Protein AF-A0A060BZW6-F1 (afdb_monomer_lite)

Sequence (102 aa):
MQVPVHEVEVVAPNFKRRLSGVTSTIVQLIPLQRARGLGIATMGPGLPRRPAAYWLGRAAFVWRAAKRRFRIWHARRNIEMLAGIFMRDVLRMKLRLVFTSA

Radius of gyration: 12.55 Å; chains: 1; bounding box: 28×30×29 Å

Structure (mmCIF, N/CA/C/O backbone):
data_AF-A0A060BZW6-F1
#
_entry.id   AF-A0A060BZW6-F1
#
loop_
_atom_site.group_PDB
_atom_site.id
_atom_site.type_symbol
_atom_site.label_atom_id
_atom_site.label_alt_id
_atom_site.label_comp_id
_atom_site.label_asym_id
_atom_site.label_entity_id
_atom_site.label_seq_id
_atom_site.pdbx_PDB_ins_code
_atom_site.Cartn_x
_atom_site.Cartn_y
_atom_site.Cartn_z
_atom_site.occupancy
_atom_site.B_iso_or_equiv
_atom_site.auth_seq_id
_atom_site.auth_comp_id
_atom_site.auth_asym_id
_atom_site.auth_atom_id
_atom_site.pdbx_PDB_model_num
ATOM 1 N N . MET A 1 1 ? 12.813 7.706 9.346 1.00 45.16 1 MET A N 1
ATOM 2 C CA . MET A 1 1 ? 11.905 7.412 10.471 1.00 45.16 1 MET A CA 1
ATOM 3 C C . MET A 1 1 ? 11.057 6.178 10.157 1.00 45.16 1 MET A C 1
ATOM 5 O O . MET A 1 1 ? 10.459 6.137 9.088 1.00 45.16 1 MET A O 1
ATOM 9 N N . GLN A 1 2 ? 11.092 5.127 10.986 1.00 55.69 2 GLN A N 1
ATOM 10 C CA . GLN A 1 2 ? 10.199 3.968 10.817 1.00 55.69 2 GLN A CA 1
ATOM 11 C C . GLN A 1 2 ? 8.803 4.379 11.296 1.00 55.69 2 GLN A C 1
ATOM 13 O O . GLN A 1 2 ? 8.688 4.865 12.414 1.00 55.69 2 GLN A O 1
ATOM 18 N N . VAL A 1 3 ? 7.777 4.229 10.453 1.00 61.59 3 VAL A N 1
ATOM 19 C CA . VAL A 1 3 ? 6.391 4.507 10.857 1.00 61.59 3 VAL A CA 1
ATOM 20 C C . VAL A 1 3 ? 5.933 3.352 11.756 1.00 61.59 3 VAL A C 1
ATOM 22 O O . VAL A 1 3 ? 6.112 2.189 11.370 1.00 61.59 3 VAL A O 1
ATOM 25 N N . PRO A 1 4 ? 5.388 3.618 12.954 1.00 67.88 4 PRO A N 1
ATOM 26 C CA . PRO A 1 4 ? 4.758 2.593 13.765 1.00 67.88 4 PRO A CA 1
ATOM 27 C C . PRO A 1 4 ? 3.665 1.904 12.956 1.00 67.88 4 PRO A C 1
ATOM 29 O O . PRO A 1 4 ? 2.882 2.541 12.259 1.00 67.88 4 PRO A O 1
ATOM 32 N N . VAL A 1 5 ? 3.586 0.581 13.052 1.00 66.44 5 VAL A N 1
ATOM 33 C CA . VAL A 1 5 ? 2.663 -0.208 12.228 1.00 66.44 5 VAL A CA 1
ATOM 34 C C . VAL A 1 5 ? 1.207 0.272 12.344 1.00 66.44 5 VAL A C 1
ATOM 36 O O . VAL A 1 5 ? 0.487 0.283 11.346 1.00 66.44 5 VAL A O 1
ATOM 39 N N . HIS A 1 6 ? 0.801 0.729 13.530 1.00 68.75 6 HIS A N 1
ATOM 40 C CA . HIS A 1 6 ? -0.546 1.225 13.808 1.00 68.75 6 HIS A CA 1
ATOM 41 C C . HIS A 1 6 ? -0.890 2.564 13.135 1.00 68.75 6 HIS A C 1
ATOM 43 O O . HIS A 1 6 ? -2.070 2.842 12.920 1.00 68.75 6 HIS A O 1
ATOM 49 N N . GLU A 1 7 ? 0.115 3.356 12.757 1.00 74.88 7 GLU A N 1
ATOM 50 C CA . GLU A 1 7 ? -0.043 4.638 12.052 1.00 74.88 7 GLU A CA 1
ATOM 51 C C . GLU A 1 7 ? -0.062 4.477 10.530 1.00 74.88 7 GLU A C 1
ATOM 53 O O . GLU A 1 7 ? -0.340 5.425 9.802 1.00 74.88 7 GLU A O 1
ATOM 58 N N . VAL A 1 8 ? 0.228 3.277 10.024 1.00 77.56 8 VAL A N 1
ATOM 59 C CA . VAL A 1 8 ? 0.209 3.023 8.585 1.00 77.56 8 VAL A CA 1
ATOM 60 C C . VAL A 1 8 ? -1.238 2.959 8.094 1.00 77.56 8 VAL A C 1
ATOM 62 O O . VAL A 1 8 ? -1.949 1.991 8.359 1.00 77.56 8 VAL A O 1
ATOM 65 N N . GLU A 1 9 ? -1.643 3.948 7.310 1.00 81.38 9 GLU A N 1
ATOM 66 C CA . GLU A 1 9 ? -2.948 4.022 6.652 1.00 81.38 9 GLU A CA 1
ATOM 67 C C . GLU A 1 9 ? -2.898 3.512 5.210 1.00 81.38 9 GLU A C 1
ATOM 69 O O . GLU A 1 9 ? -3.816 2.822 4.759 1.00 81.38 9 GLU A O 1
ATOM 74 N N . VAL A 1 10 ? -1.812 3.822 4.496 1.00 84.00 10 VAL A N 1
ATOM 75 C CA . VAL A 1 10 ? -1.641 3.512 3.072 1.00 84.00 10 VAL A CA 1
ATOM 76 C C . VAL A 1 10 ? -0.491 2.533 2.894 1.00 84.00 10 VAL A C 1
ATOM 78 O O . VAL A 1 10 ? 0.593 2.722 3.440 1.00 84.00 10 VAL A O 1
ATOM 81 N N . VAL A 1 11 ? -0.706 1.488 2.103 1.00 84.06 11 VAL A N 1
ATOM 82 C CA . VAL A 1 11 ? 0.321 0.526 1.711 1.00 84.06 11 VAL A CA 1
ATOM 83 C C . VAL A 1 11 ? 0.544 0.637 0.208 1.00 84.06 11 VAL A C 1
ATOM 85 O O . VAL A 1 11 ? -0.366 0.393 -0.582 1.00 84.06 11 VAL A O 1
ATOM 88 N N . ALA A 1 12 ? 1.765 1.005 -0.170 1.00 84.69 12 ALA A N 1
ATOM 89 C CA . ALA A 1 12 ? 2.245 1.073 -1.542 1.00 84.69 12 ALA A CA 1
ATOM 90 C C . ALA A 1 12 ? 3.116 -0.163 -1.843 1.00 84.69 12 ALA A C 1
ATOM 92 O O . ALA A 1 12 ? 4.305 -0.186 -1.494 1.00 84.69 12 ALA A O 1
ATOM 93 N N . PRO A 1 13 ? 2.547 -1.226 -2.434 1.00 83.12 13 PRO A N 1
ATOM 94 C CA . PRO A 1 13 ? 3.325 -2.367 -2.887 1.00 83.12 13 PRO A CA 1
ATOM 95 C C . PRO A 1 13 ? 4.254 -1.999 -4.054 1.00 83.12 13 PRO A C 1
ATOM 97 O O . PRO A 1 13 ? 3.920 -1.189 -4.911 1.00 83.12 13 PRO A O 1
ATOM 100 N N . ASN A 1 14 ? 5.423 -2.630 -4.091 1.00 79.75 14 ASN A N 1
ATOM 101 C CA . ASN A 1 14 ? 6.326 -2.676 -5.234 1.00 79.75 14 ASN A CA 1
ATOM 102 C C . ASN A 1 14 ? 6.937 -4.075 -5.308 1.00 79.75 14 ASN A C 1
ATOM 104 O O . ASN A 1 14 ? 7.897 -4.383 -4.602 1.00 79.75 14 ASN A O 1
ATOM 108 N N . PHE A 1 15 ? 6.397 -4.928 -6.175 1.00 75.19 15 PHE A N 1
ATOM 109 C CA . PHE A 1 15 ? 6.884 -6.306 -6.309 1.00 75.19 15 PHE A CA 1
ATOM 110 C C . PHE A 1 15 ? 8.018 -6.473 -7.333 1.00 75.19 15 PHE A C 1
ATOM 112 O O . PHE A 1 15 ? 8.626 -7.543 -7.399 1.00 75.19 15 PHE A O 1
ATOM 119 N N . LYS A 1 16 ? 8.371 -5.434 -8.112 1.00 70.38 16 LYS A N 1
ATOM 120 C CA . LYS A 1 16 ? 9.523 -5.516 -9.033 1.00 70.38 16 LYS A CA 1
ATOM 121 C C . LYS A 1 16 ? 10.836 -5.405 -8.274 1.00 70.38 16 LYS A C 1
ATOM 123 O O . LYS A 1 16 ? 11.072 -4.429 -7.574 1.00 70.38 16 LYS A O 1
ATOM 128 N N . ARG A 1 17 ? 11.744 -6.337 -8.567 1.00 60.50 17 ARG A N 1
ATOM 129 C CA . ARG A 1 17 ? 13.155 -6.270 -8.160 1.00 60.50 17 ARG A CA 1
ATOM 130 C C . ARG A 1 17 ? 13.986 -5.292 -8.995 1.00 60.50 17 ARG A C 1
ATOM 132 O O . ARG A 1 17 ? 14.920 -4.699 -8.474 1.00 60.50 17 ARG A O 1
ATOM 139 N N . ARG A 1 18 ? 13.667 -5.141 -10.286 1.00 65.25 18 ARG A N 1
ATOM 140 C CA . ARG A 1 18 ? 14.373 -4.217 -11.187 1.00 65.25 18 ARG A CA 1
ATOM 141 C C . ARG A 1 18 ? 13.825 -2.803 -11.030 1.00 65.25 18 ARG A C 1
ATOM 143 O O . ARG A 1 18 ? 12.605 -2.622 -11.038 1.00 65.25 18 ARG A O 1
ATOM 150 N N . LEU A 1 19 ? 14.724 -1.823 -10.953 1.00 62.34 19 LEU A N 1
ATOM 151 C CA . LEU A 1 19 ? 14.369 -0.409 -11.010 1.00 62.34 19 LEU A CA 1
ATOM 152 C C . LEU A 1 19 ? 13.585 -0.137 -12.301 1.00 62.34 19 LEU A C 1
ATOM 154 O O . LEU A 1 19 ? 13.912 -0.624 -13.380 1.00 62.34 19 LEU A O 1
ATOM 158 N N . SER A 1 20 ? 12.486 0.583 -12.157 1.00 71.06 20 SER A N 1
ATOM 159 C CA . SER A 1 20 ? 11.604 1.011 -13.241 1.00 71.06 20 SER A CA 1
ATOM 160 C C . SER A 1 20 ? 11.058 2.387 -12.880 1.00 71.06 20 SER A C 1
ATOM 162 O O . SER A 1 20 ? 11.147 2.760 -11.709 1.00 71.06 20 SER A O 1
ATOM 164 N N . GLY A 1 21 ? 10.456 3.110 -13.830 1.00 72.25 21 GLY A N 1
ATOM 165 C CA . GLY A 1 21 ? 9.857 4.426 -13.556 1.00 72.25 21 GLY A CA 1
ATOM 166 C C . GLY A 1 21 ? 8.969 4.419 -12.304 1.00 72.25 21 GLY A C 1
ATOM 167 O O . GLY A 1 21 ? 9.174 5.216 -11.398 1.00 72.25 21 GLY A O 1
ATOM 168 N N . VAL A 1 22 ? 8.106 3.404 -12.165 1.00 71.06 22 VAL A N 1
ATOM 169 C CA . VAL A 1 22 ? 7.243 3.201 -10.982 1.00 71.06 22 VAL A CA 1
ATOM 170 C C . VAL A 1 22 ? 8.040 3.028 -9.681 1.00 71.06 22 VAL A C 1
ATOM 172 O O . VAL A 1 22 ? 7.685 3.603 -8.656 1.00 71.06 22 VAL A O 1
ATOM 175 N N . THR A 1 23 ? 9.128 2.256 -9.702 1.00 70.81 23 THR A N 1
ATOM 176 C CA . THR A 1 23 ? 9.983 2.053 -8.520 1.00 70.81 23 THR A CA 1
ATOM 177 C C . THR A 1 23 ? 10.712 3.342 -8.140 1.00 70.81 23 THR A C 1
ATOM 179 O O . THR A 1 23 ? 10.797 3.654 -6.956 1.00 70.81 23 THR A O 1
ATOM 182 N N . SER A 1 24 ? 11.178 4.116 -9.126 1.00 72.38 24 SER A N 1
ATOM 183 C CA . SER A 1 24 ? 11.829 5.414 -8.903 1.00 72.38 24 SER A CA 1
ATOM 184 C C . SER A 1 24 ? 10.880 6.403 -8.221 1.00 72.38 24 SER A C 1
ATOM 186 O O . SER A 1 24 ? 11.224 6.997 -7.202 1.00 72.38 24 SER A O 1
ATOM 188 N N . THR A 1 25 ? 9.633 6.481 -8.698 1.00 78.12 25 THR A N 1
ATOM 189 C CA . THR A 1 25 ? 8.586 7.311 -8.090 1.00 78.12 25 THR A CA 1
ATOM 190 C C . THR A 1 25 ? 8.309 6.917 -6.641 1.00 78.12 25 THR A C 1
ATOM 192 O O . THR A 1 25 ? 8.221 7.779 -5.774 1.00 78.12 25 THR A O 1
ATOM 195 N N . ILE A 1 26 ? 8.202 5.619 -6.348 1.00 77.75 26 ILE A N 1
ATOM 196 C CA . ILE A 1 26 ? 7.976 5.120 -4.984 1.00 77.75 26 ILE A CA 1
ATOM 197 C C . ILE A 1 26 ? 9.157 5.486 -4.073 1.00 77.75 26 ILE A C 1
ATOM 199 O O . ILE A 1 26 ? 8.943 5.957 -2.959 1.00 77.75 26 ILE A O 1
ATOM 203 N N . VAL A 1 27 ? 10.395 5.318 -4.544 1.00 75.19 27 VAL A N 1
ATOM 204 C CA . VAL A 1 27 ? 11.607 5.632 -3.770 1.00 75.19 27 VAL A CA 1
ATOM 205 C C . VAL A 1 27 ? 11.731 7.129 -3.477 1.00 75.19 27 VAL A C 1
ATOM 207 O O . VAL A 1 27 ? 12.114 7.491 -2.367 1.00 75.19 27 VAL A O 1
ATOM 210 N N . GLN A 1 28 ? 11.384 7.992 -4.432 1.00 77.06 28 GLN A N 1
ATOM 211 C CA . GLN A 1 28 ? 11.527 9.445 -4.295 1.00 77.06 28 GLN A CA 1
ATOM 212 C C . GLN A 1 28 ? 10.337 10.102 -3.579 1.00 77.06 28 GLN A C 1
ATOM 214 O O . GLN A 1 28 ? 10.528 10.952 -2.712 1.00 77.06 28 GLN A O 1
ATOM 219 N N . LEU A 1 29 ? 9.098 9.707 -3.900 1.00 81.00 29 LEU A N 1
ATOM 220 C CA . LEU A 1 29 ? 7.903 10.388 -3.393 1.00 81.00 29 LEU A CA 1
ATOM 221 C C . LEU A 1 29 ? 7.474 9.928 -2.005 1.00 81.00 29 LEU A C 1
ATOM 223 O O . LEU A 1 29 ? 6.882 10.712 -1.270 1.00 81.00 29 LEU A O 1
ATOM 227 N N . ILE A 1 30 ? 7.724 8.679 -1.621 1.00 81.31 30 ILE A N 1
ATOM 228 C CA . ILE A 1 30 ? 7.243 8.183 -0.326 1.00 81.31 30 ILE A CA 1
ATOM 229 C C . ILE A 1 30 ? 7.925 8.864 0.862 1.00 81.31 30 ILE A C 1
ATOM 231 O O . ILE A 1 30 ? 7.214 9.216 1.804 1.00 81.31 30 ILE A O 1
ATOM 235 N N . PRO A 1 31 ? 9.246 9.121 0.851 1.00 78.19 31 PRO A N 1
ATOM 236 C CA . PRO A 1 31 ? 9.873 9.951 1.875 1.00 78.19 31 PRO A CA 1
ATOM 237 C C . PRO A 1 31 ? 9.235 11.343 1.979 1.00 78.19 31 PRO A C 1
ATOM 239 O O . PRO A 1 31 ? 8.974 11.802 3.088 1.00 78.19 31 PRO A O 1
ATOM 242 N N . LEU A 1 32 ? 8.910 11.972 0.844 1.00 82.25 32 LEU A N 1
ATOM 243 C CA . LEU A 1 32 ? 8.260 13.287 0.801 1.00 82.25 32 LEU A CA 1
ATOM 244 C C . LEU A 1 32 ? 6.827 13.251 1.348 1.00 82.25 32 LEU A C 1
ATOM 246 O O . LEU A 1 32 ? 6.447 14.101 2.147 1.00 82.25 32 LEU A O 1
ATOM 250 N N . GLN A 1 33 ? 6.034 12.248 0.968 1.00 82.38 33 GLN A N 1
ATOM 251 C CA . GLN A 1 33 ? 4.675 12.059 1.486 1.00 82.38 33 GLN A CA 1
ATOM 252 C C . GLN A 1 33 ? 4.689 11.823 2.999 1.00 82.38 33 GLN A C 1
ATOM 254 O O . GLN A 1 33 ? 3.879 12.395 3.725 1.00 82.38 33 GLN A O 1
ATOM 259 N N . ARG A 1 34 ? 5.659 11.047 3.492 1.00 77.50 34 ARG A N 1
ATOM 260 C CA . ARG A 1 34 ? 5.857 10.838 4.931 1.00 77.50 34 ARG A CA 1
ATOM 261 C C . ARG A 1 34 ? 6.264 12.103 5.664 1.00 77.50 34 ARG A C 1
ATOM 263 O O . ARG A 1 34 ? 5.744 12.350 6.742 1.00 77.50 34 ARG A O 1
ATOM 270 N N . ALA A 1 35 ? 7.162 12.904 5.091 1.00 81.06 35 ALA A N 1
ATOM 271 C CA . ALA A 1 35 ? 7.541 14.192 5.668 1.00 81.06 35 ALA A CA 1
ATOM 272 C C . ALA A 1 35 ? 6.336 15.145 5.785 1.00 81.06 35 ALA A C 1
ATOM 274 O O . ALA A 1 35 ? 6.293 15.970 6.688 1.00 81.06 35 ALA A O 1
ATOM 275 N N . ARG A 1 36 ? 5.324 14.980 4.923 1.00 84.00 36 ARG A N 1
ATOM 276 C CA . ARG A 1 36 ? 4.031 15.682 4.993 1.00 84.00 36 ARG A CA 1
ATOM 277 C C . ARG A 1 36 ? 3.012 15.044 5.951 1.00 84.00 36 ARG A C 1
ATOM 279 O O . ARG A 1 36 ? 1.865 15.472 5.978 1.00 84.00 36 ARG A O 1
ATOM 286 N N . GLY A 1 37 ? 3.400 14.020 6.711 1.00 80.56 37 GLY A N 1
ATOM 287 C CA . GLY A 1 37 ? 2.545 13.370 7.707 1.00 80.56 37 GLY A CA 1
ATOM 288 C C . GLY A 1 37 ? 1.679 12.221 7.182 1.00 80.56 37 GLY A C 1
ATOM 289 O O . GLY A 1 37 ? 0.868 11.693 7.940 1.00 80.56 37 GLY A O 1
ATOM 290 N N . LEU A 1 38 ? 1.835 11.778 5.925 1.00 80.62 38 LEU A N 1
ATOM 291 C CA . LEU A 1 38 ? 1.139 10.570 5.466 1.00 80.62 38 LEU A CA 1
ATOM 292 C C . LEU A 1 38 ? 1.744 9.315 6.105 1.00 80.62 38 LEU A C 1
ATOM 294 O O . LEU A 1 38 ? 2.917 8.989 5.892 1.00 80.62 38 LEU A O 1
ATOM 298 N N . GLY A 1 39 ? 0.899 8.543 6.790 1.00 80.62 39 GLY A N 1
ATOM 299 C CA . GLY A 1 39 ? 1.191 7.195 7.281 1.00 80.62 39 GLY A CA 1
ATOM 300 C C . GLY A 1 39 ? 1.282 6.165 6.151 1.00 80.62 39 GLY A C 1
ATOM 301 O O . GLY A 1 39 ? 0.496 5.223 6.092 1.00 80.62 39 GLY A O 1
ATOM 302 N N . ILE A 1 40 ? 2.207 6.351 5.208 1.00 79.31 40 ILE A N 1
ATOM 303 C CA . ILE A 1 40 ? 2.382 5.468 4.051 1.00 79.31 40 ILE A CA 1
ATOM 304 C C . ILE A 1 40 ? 3.529 4.476 4.273 1.00 79.31 40 ILE A C 1
ATOM 306 O O . ILE A 1 40 ? 4.643 4.838 4.652 1.00 79.31 40 ILE A O 1
ATOM 310 N N . ALA A 1 41 ? 3.287 3.199 4.009 1.00 78.56 41 ALA A N 1
ATOM 311 C CA . ALA A 1 41 ? 4.268 2.124 4.074 1.00 78.56 41 ALA A CA 1
ATOM 312 C C . ALA A 1 41 ? 4.551 1.557 2.689 1.00 78.56 41 ALA A C 1
ATOM 314 O O . ALA A 1 41 ? 3.644 1.452 1.867 1.00 78.56 41 ALA A O 1
ATOM 315 N N . THR A 1 42 ? 5.791 1.134 2.446 1.00 77.75 42 THR A N 1
ATOM 316 C CA . THR A 1 42 ? 6.121 0.377 1.240 1.00 77.75 42 THR A CA 1
ATOM 317 C C . THR A 1 42 ? 6.216 -1.105 1.532 1.00 77.75 42 THR A C 1
ATOM 319 O O . THR A 1 42 ? 6.608 -1.517 2.627 1.00 77.75 42 THR A O 1
ATOM 322 N N . MET A 1 43 ? 5.869 -1.917 0.538 1.00 76.44 43 MET A N 1
ATOM 323 C CA . MET A 1 43 ? 5.918 -3.369 0.651 1.00 76.44 43 MET A CA 1
ATOM 324 C C . MET A 1 43 ? 6.544 -3.995 -0.592 1.00 76.44 43 MET A C 1
ATOM 326 O O . MET A 1 43 ? 6.021 -3.839 -1.688 1.00 76.44 43 MET A O 1
ATOM 330 N N . GLY A 1 44 ? 7.624 -4.755 -0.422 1.00 70.88 44 GLY A N 1
ATOM 331 C CA . GLY A 1 44 ? 8.227 -5.543 -1.500 1.00 70.88 44 GLY A CA 1
ATOM 332 C C . GLY A 1 44 ? 9.736 -5.337 -1.690 1.00 70.88 44 GLY A C 1
ATOM 333 O O . GLY A 1 44 ? 10.369 -4.595 -0.935 1.00 70.88 44 GLY A O 1
ATOM 334 N N . PRO A 1 45 ? 10.349 -6.071 -2.634 1.00 60.16 45 PRO A N 1
ATOM 335 C CA . PRO A 1 45 ? 11.793 -6.073 -2.852 1.00 60.16 45 PRO A CA 1
ATOM 336 C C . PRO A 1 45 ? 12.279 -4.844 -3.646 1.00 60.16 45 PRO A C 1
ATOM 338 O O . PRO A 1 45 ? 11.536 -4.267 -4.432 1.00 60.16 45 PRO A O 1
ATOM 341 N N . GLY A 1 46 ? 13.553 -4.467 -3.481 1.00 55.88 46 GLY A N 1
ATOM 342 C CA . GLY A 1 46 ? 14.187 -3.400 -4.279 1.00 55.88 46 GLY A CA 1
ATOM 343 C C . GLY A 1 46 ? 14.011 -1.975 -3.740 1.00 55.88 46 GLY A C 1
ATOM 344 O O . GLY A 1 46 ? 14.315 -1.015 -4.440 1.00 55.88 46 GLY A O 1
ATOM 345 N N . LEU A 1 47 ? 13.536 -1.827 -2.503 1.00 60.16 47 LEU A N 1
ATOM 346 C CA . LEU A 1 47 ? 13.469 -0.541 -1.809 1.00 60.16 47 LEU A CA 1
ATOM 347 C C . LEU A 1 47 ? 14.734 -0.330 -0.961 1.00 60.16 47 LEU A C 1
ATOM 349 O O . LEU A 1 47 ? 15.217 -1.296 -0.358 1.00 60.16 47 LEU A O 1
ATOM 353 N N . PRO A 1 48 ? 15.277 0.902 -0.885 1.00 53.72 48 PRO A N 1
ATOM 354 C CA . PRO A 1 48 ? 16.429 1.196 -0.045 1.00 53.72 48 PRO A CA 1
ATOM 355 C C . PRO A 1 48 ? 16.126 0.806 1.404 1.00 53.72 48 PRO A C 1
ATOM 357 O O . PRO A 1 48 ? 15.033 1.025 1.927 1.00 53.72 48 PRO A O 1
ATOM 360 N N . ARG A 1 49 ? 17.112 0.163 2.035 1.00 53.78 49 ARG A N 1
ATOM 361 C CA . ARG A 1 49 ? 16.986 -0.679 3.236 1.00 53.78 49 ARG A CA 1
ATOM 362 C C . ARG A 1 49 ? 16.488 0.051 4.493 1.00 53.78 49 ARG A C 1
ATOM 364 O O . ARG A 1 49 ? 16.339 -0.592 5.529 1.00 53.78 49 ARG A O 1
ATOM 371 N N . ARG A 1 50 ? 16.222 1.363 4.442 1.00 51.22 50 ARG A N 1
ATOM 372 C CA . ARG A 1 50 ? 15.616 2.137 5.533 1.00 51.22 50 ARG A CA 1
ATOM 373 C C . ARG A 1 50 ? 14.811 3.338 5.009 1.00 51.22 50 ARG A C 1
ATOM 375 O O . ARG A 1 50 ? 15.270 3.980 4.071 1.00 51.22 50 ARG A O 1
ATOM 382 N N . PRO A 1 51 ? 13.706 3.730 5.676 1.00 49.75 51 PRO A N 1
ATOM 383 C CA . PRO A 1 51 ? 12.943 3.020 6.709 1.00 49.75 51 PRO A CA 1
ATOM 384 C C . PRO A 1 51 ? 11.571 2.558 6.174 1.00 49.75 51 PRO A C 1
ATOM 386 O O . PRO A 1 51 ? 10.967 3.230 5.352 1.00 49.75 51 PRO A O 1
ATOM 389 N N . ALA A 1 52 ? 11.037 1.446 6.678 1.00 51.19 52 ALA A N 1
ATOM 390 C CA . ALA A 1 52 ? 9.675 0.952 6.411 1.00 51.19 52 ALA A CA 1
ATOM 391 C C . ALA A 1 52 ? 9.380 0.443 4.984 1.00 51.19 52 ALA A C 1
ATOM 393 O O . ALA A 1 52 ? 8.297 0.689 4.454 1.00 51.19 52 ALA A O 1
ATOM 394 N N . ALA A 1 53 ? 10.320 -0.318 4.411 1.00 53.94 53 ALA A N 1
ATOM 395 C CA . ALA A 1 53 ? 9.972 -1.405 3.500 1.00 53.94 53 ALA A CA 1
ATOM 396 C C . ALA A 1 53 ? 9.609 -2.623 4.362 1.00 53.94 53 ALA A C 1
ATOM 398 O O . ALA A 1 53 ? 10.487 -3.258 4.953 1.00 53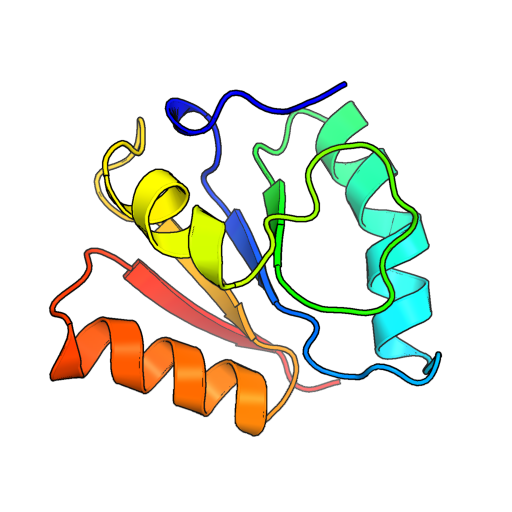.94 53 ALA A O 1
ATOM 399 N N . TYR A 1 54 ? 8.319 -2.923 4.504 1.00 55.78 54 TYR A N 1
ATOM 400 C CA . TYR A 1 54 ? 7.913 -4.165 5.152 1.00 55.78 54 TYR A CA 1
ATOM 401 C C . TYR A 1 54 ? 8.154 -5.296 4.159 1.00 55.78 54 TYR A C 1
ATOM 403 O O . TYR A 1 54 ? 7.575 -5.341 3.072 1.00 55.78 54 TYR A O 1
ATOM 411 N N . TRP A 1 55 ? 9.064 -6.198 4.523 1.00 51.84 55 TRP A N 1
ATOM 412 C CA . TRP A 1 55 ? 9.240 -7.445 3.793 1.00 51.8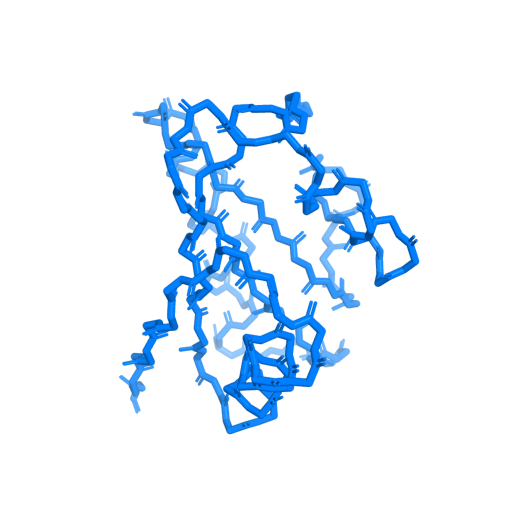4 55 TRP A CA 1
ATOM 413 C C . TRP A 1 55 ? 7.927 -8.233 3.840 1.00 51.84 55 TRP A C 1
ATOM 415 O O . TRP A 1 55 ? 7.210 -8.154 4.840 1.00 51.84 55 TRP A O 1
ATOM 425 N N . LEU A 1 56 ? 7.610 -8.984 2.782 1.00 49.84 56 LEU A N 1
ATOM 426 C CA . LEU A 1 56 ? 6.337 -9.704 2.629 1.00 49.84 56 LEU A CA 1
ATOM 427 C C . LEU A 1 56 ? 5.982 -10.558 3.870 1.00 49.84 56 LEU A C 1
ATOM 429 O O . LEU A 1 56 ? 4.820 -10.662 4.232 1.00 49.84 56 LEU A O 1
ATOM 433 N N . GLY A 1 57 ? 6.982 -11.081 4.589 1.00 48.59 57 GLY A N 1
ATOM 434 C CA . GLY A 1 57 ? 6.797 -11.812 5.854 1.00 48.59 57 GLY A CA 1
ATOM 435 C C . GLY A 1 57 ? 6.400 -10.964 7.077 1.00 48.59 57 GLY A C 1
ATOM 436 O O . GLY A 1 57 ? 5.760 -11.476 7.987 1.00 48.59 57 GLY A O 1
ATOM 437 N N . ARG A 1 58 ? 6.701 -9.655 7.112 1.00 53.84 58 ARG A N 1
ATOM 438 C CA . ARG A 1 58 ? 6.222 -8.715 8.158 1.00 53.84 58 ARG A CA 1
ATOM 439 C C . ARG A 1 58 ? 4.911 -8.024 7.781 1.00 53.84 58 ARG A C 1
ATOM 441 O O . ARG A 1 58 ? 4.378 -7.255 8.578 1.00 53.84 58 ARG A O 1
ATOM 448 N N . ALA A 1 59 ? 4.375 -8.324 6.601 1.00 56.34 59 ALA A N 1
ATOM 449 C CA . ALA A 1 59 ? 3.064 -7.877 6.155 1.00 56.34 59 ALA A CA 1
ATOM 450 C C . ALA A 1 59 ? 1.977 -8.202 7.177 1.00 56.34 59 ALA A C 1
ATOM 452 O O . ALA A 1 59 ? 1.220 -7.320 7.552 1.00 56.34 59 ALA A O 1
ATOM 453 N N . ALA A 1 60 ? 1.971 -9.432 7.702 1.00 56.69 60 ALA A N 1
ATOM 454 C CA . ALA A 1 60 ? 1.037 -9.897 8.729 1.00 56.69 60 ALA A CA 1
ATOM 455 C C . ALA A 1 60 ? 0.902 -8.925 9.917 1.00 56.69 60 ALA A C 1
ATOM 457 O O . ALA A 1 60 ? -0.199 -8.719 10.422 1.00 56.69 60 ALA A O 1
ATOM 458 N N . PHE A 1 61 ? 2.003 -8.278 10.319 1.00 54.72 61 PHE A N 1
ATOM 459 C CA . PHE A 1 61 ? 1.988 -7.268 11.376 1.00 54.72 61 PHE A CA 1
ATOM 460 C C . PHE A 1 61 ? 1.338 -5.966 10.928 1.00 54.72 61 PHE A C 1
ATOM 462 O O . PHE A 1 61 ? 0.542 -5.412 11.684 1.00 54.72 61 PHE A O 1
ATOM 469 N N . VAL A 1 62 ? 1.624 -5.517 9.699 1.00 58.91 62 VAL A N 1
ATOM 470 C CA . VAL A 1 62 ? 0.947 -4.372 9.074 1.00 58.91 62 VAL A CA 1
ATOM 471 C C . VAL A 1 62 ? -0.565 -4.558 9.171 1.00 58.91 62 VAL A C 1
ATOM 473 O O . VAL A 1 62 ? -1.269 -3.660 9.591 1.00 58.91 62 VAL A O 1
ATOM 476 N N . TRP A 1 63 ? -1.089 -5.754 8.954 1.00 62.91 63 TRP A N 1
ATOM 477 C CA . TRP A 1 63 ? -2.536 -5.969 8.876 1.00 62.91 63 TRP A CA 1
ATOM 478 C C . TRP A 1 63 ? -3.294 -5.976 10.212 1.00 62.91 63 TRP A C 1
ATOM 480 O O . TRP A 1 63 ? -4.522 -5.935 10.196 1.00 62.91 63 TRP A O 1
ATOM 490 N N . ARG A 1 64 ? -2.605 -6.006 11.362 1.00 58.00 64 ARG A N 1
ATOM 491 C CA . ARG A 1 64 ? -3.226 -6.319 12.663 1.00 58.00 64 ARG A CA 1
ATOM 492 C C . ARG A 1 64 ? -3.730 -5.105 13.451 1.00 58.00 64 ARG A C 1
ATOM 494 O O . ARG A 1 64 ? -4.623 -5.248 14.276 1.00 58.00 64 ARG A O 1
ATOM 501 N N . ALA A 1 65 ? -3.201 -3.914 13.186 1.00 54.56 65 ALA A N 1
ATOM 502 C CA . ALA A 1 65 ? -3.615 -2.691 13.870 1.00 54.56 65 ALA A CA 1
ATOM 503 C C . ALA A 1 65 ? -3.543 -1.527 12.891 1.00 54.56 65 ALA A C 1
ATOM 505 O O . ALA A 1 65 ? -2.451 -1.159 12.487 1.00 54.56 65 ALA A O 1
ATOM 506 N N . ALA A 1 66 ? -4.673 -0.969 12.470 1.00 59.41 66 ALA A N 1
ATOM 507 C CA . ALA A 1 66 ? -4.717 0.355 11.856 1.00 59.41 66 ALA A CA 1
ATOM 508 C C . ALA A 1 66 ? -5.519 1.261 12.783 1.00 59.41 66 ALA A C 1
ATOM 510 O O . ALA A 1 66 ? -6.566 0.854 13.282 1.00 59.41 66 ALA A O 1
ATOM 511 N N . LYS A 1 67 ? -5.050 2.493 12.985 1.00 61.84 67 LYS A N 1
ATOM 512 C CA . LYS A 1 67 ? -5.816 3.535 13.682 1.00 61.84 67 LYS A CA 1
ATOM 513 C C . LYS A 1 67 ? -7.161 3.818 12.985 1.00 61.84 67 LYS A C 1
ATOM 515 O O . LYS A 1 67 ? -8.116 4.247 13.622 1.00 61.84 67 LYS A O 1
ATOM 520 N N . ARG A 1 68 ? -7.252 3.537 11.676 1.00 65.12 68 ARG A N 1
ATOM 521 C CA . ARG A 1 68 ? -8.480 3.611 10.867 1.00 65.12 68 ARG A CA 1
ATOM 522 C C . ARG A 1 68 ? -9.154 2.249 10.683 1.00 65.12 68 ARG A C 1
ATOM 524 O O . ARG A 1 68 ? -8.516 1.203 10.696 1.00 65.12 68 ARG A O 1
ATOM 531 N N . ARG A 1 69 ? -10.466 2.282 10.410 1.00 70.62 69 ARG A N 1
ATOM 532 C CA . ARG A 1 69 ? -11.331 1.101 10.198 1.00 70.62 69 ARG A CA 1
ATOM 533 C C . ARG A 1 69 ? -10.895 0.209 9.022 1.00 70.62 69 ARG A C 1
ATOM 535 O O . ARG A 1 69 ? -11.283 -0.957 8.984 1.00 70.62 69 ARG A O 1
ATOM 542 N N . PHE A 1 70 ? -10.121 0.745 8.078 1.00 78.06 70 PHE A N 1
ATOM 543 C CA . PHE A 1 70 ? -9.572 0.029 6.926 1.00 78.06 70 PHE A CA 1
ATOM 544 C C . PHE A 1 70 ? -8.217 0.612 6.504 1.00 78.06 70 PHE A C 1
ATOM 546 O O . PHE A 1 70 ? -7.932 1.783 6.755 1.00 78.06 70 PHE A O 1
ATOM 553 N N . ARG A 1 71 ? -7.407 -0.202 5.821 1.00 83.31 71 ARG A N 1
ATOM 554 C CA . ARG A 1 71 ? -6.150 0.212 5.173 1.00 83.31 71 ARG A CA 1
ATOM 555 C C . ARG A 1 71 ? -6.349 0.430 3.681 1.00 83.31 71 ARG A C 1
ATOM 557 O O . ARG A 1 71 ? -7.156 -0.261 3.068 1.00 83.31 71 ARG A O 1
ATOM 564 N N . ILE A 1 72 ? -5.603 1.349 3.083 1.00 86.62 72 ILE A N 1
ATOM 565 C CA . ILE A 1 72 ? -5.635 1.585 1.637 1.00 86.62 72 ILE A CA 1
ATOM 566 C C . ILE A 1 72 ? -4.497 0.799 0.991 1.00 86.62 72 ILE A C 1
ATOM 568 O O . ILE A 1 72 ? -3.331 1.015 1.308 1.00 86.62 72 ILE A O 1
ATOM 572 N N . TRP A 1 73 ? -4.834 -0.111 0.085 1.00 87.88 73 TRP A N 1
ATOM 573 C CA . TRP A 1 73 ? -3.882 -0.833 -0.746 1.00 87.88 73 TRP A CA 1
ATOM 574 C C . TRP A 1 73 ? -3.773 -0.145 -2.101 1.00 87.88 73 TRP A C 1
ATOM 576 O O . TRP A 1 73 ? -4.700 -0.224 -2.904 1.00 87.88 73 TRP A O 1
ATOM 586 N N . HIS A 1 74 ? -2.663 0.544 -2.347 1.00 88.94 74 HIS A N 1
ATOM 587 C CA . HIS A 1 74 ? -2.488 1.361 -3.543 1.00 88.94 74 HIS A CA 1
ATOM 588 C C . HIS A 1 74 ? -1.692 0.614 -4.622 1.00 88.94 74 HIS A C 1
ATOM 590 O O . HIS A 1 74 ? -0.470 0.740 -4.720 1.00 88.94 74 HIS A O 1
ATOM 596 N N . ALA A 1 75 ? -2.382 -0.154 -5.458 1.00 88.25 75 ALA A N 1
ATOM 597 C CA . ALA A 1 75 ? -1.779 -0.902 -6.552 1.00 88.25 75 ALA A CA 1
ATOM 598 C C . ALA A 1 75 ? -1.447 0.006 -7.751 1.00 88.25 75 ALA A C 1
ATOM 600 O O . ALA A 1 75 ? -2.281 0.789 -8.209 1.00 88.25 75 ALA A O 1
ATOM 601 N N . ARG A 1 76 ? -0.232 -0.136 -8.295 1.00 83.44 76 ARG A N 1
ATOM 602 C CA . ARG A 1 76 ? 0.202 0.485 -9.562 1.00 83.44 76 ARG A CA 1
ATOM 603 C C . ARG A 1 76 ? 0.346 -0.540 -10.690 1.00 83.44 76 ARG A C 1
ATOM 605 O O . ARG A 1 76 ? 0.653 -0.166 -11.817 1.00 83.44 76 ARG A O 1
ATOM 612 N N . ARG A 1 77 ? 0.195 -1.839 -10.397 1.00 83.12 77 ARG A N 1
ATOM 613 C CA . ARG A 1 77 ? 0.374 -2.947 -11.353 1.00 83.12 77 ARG A CA 1
ATOM 614 C C . ARG A 1 77 ? -0.625 -4.067 -11.145 1.00 83.12 77 ARG A C 1
ATOM 616 O O . ARG A 1 77 ? -1.058 -4.300 -10.022 1.00 83.12 77 ARG A O 1
ATOM 623 N N . ASN A 1 78 ? -0.856 -4.856 -12.192 1.00 86.31 78 ASN A N 1
ATOM 624 C CA . ASN A 1 78 ? -1.757 -6.012 -12.146 1.00 86.31 78 ASN A CA 1
ATOM 625 C C . ASN A 1 78 ? -1.377 -7.007 -11.042 1.00 86.31 78 ASN A C 1
ATOM 627 O O . ASN A 1 78 ? -2.238 -7.438 -10.289 1.00 86.31 78 ASN A O 1
ATOM 631 N N . ILE A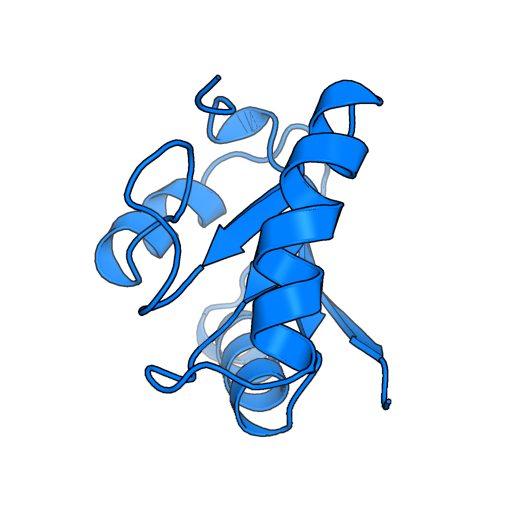 1 79 ? -0.087 -7.320 -10.875 1.00 84.25 79 ILE A N 1
ATOM 632 C CA . ILE A 1 79 ? 0.360 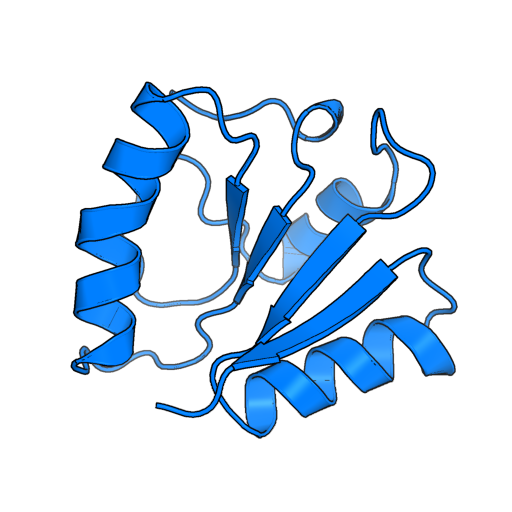-8.246 -9.819 1.00 84.25 79 ILE A CA 1
ATOM 633 C C . ILE A 1 79 ? 0.154 -7.680 -8.404 1.00 84.25 79 ILE A C 1
ATOM 635 O O . ILE A 1 79 ? -0.143 -8.414 -7.466 1.00 84.25 79 ILE A O 1
ATOM 639 N N . GLU A 1 80 ? 0.266 -6.361 -8.250 1.00 85.56 80 GLU A N 1
ATOM 640 C CA . GLU A 1 80 ? 0.002 -5.668 -6.987 1.00 85.56 80 GLU A CA 1
ATOM 641 C C . GLU A 1 80 ? -1.500 -5.626 -6.704 1.00 85.56 80 GLU A C 1
ATOM 643 O O . GLU A 1 80 ? -1.920 -5.840 -5.570 1.00 85.56 80 GLU A O 1
ATOM 648 N N . MET A 1 81 ? -2.315 -5.416 -7.738 1.00 88.88 81 MET A N 1
ATOM 649 C CA . MET A 1 81 ? -3.769 -5.493 -7.664 1.00 88.88 81 MET A CA 1
ATOM 650 C C . MET A 1 81 ? -4.223 -6.898 -7.259 1.00 88.88 81 MET A C 1
ATOM 652 O O . MET A 1 81 ? -4.992 -7.022 -6.313 1.00 88.88 81 MET A O 1
ATOM 656 N N . LEU A 1 82 ? -3.699 -7.946 -7.904 1.00 88.12 82 LEU A N 1
ATOM 657 C CA . LEU A 1 82 ? -4.009 -9.341 -7.581 1.00 88.12 82 LEU A CA 1
ATOM 658 C C . LEU A 1 82 ? -3.680 -9.678 -6.125 1.00 88.12 82 LEU A C 1
ATOM 660 O O 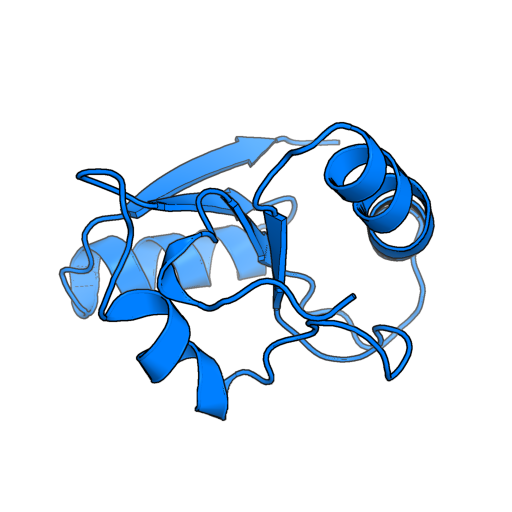. LEU A 1 82 ? -4.506 -10.272 -5.441 1.00 88.12 82 LEU A O 1
ATOM 664 N N . ALA A 1 83 ? -2.522 -9.248 -5.616 1.00 85.19 83 ALA A N 1
ATOM 665 C CA . ALA A 1 83 ? -2.195 -9.441 -4.203 1.00 85.19 83 ALA A CA 1
ATOM 666 C C . ALA A 1 83 ? -3.178 -8.709 -3.279 1.00 85.19 83 ALA A C 1
ATOM 668 O O . ALA A 1 83 ? -3.597 -9.254 -2.262 1.00 85.19 83 ALA A O 1
ATOM 669 N N . GLY A 1 84 ? -3.578 -7.492 -3.647 1.00 86.38 84 GLY A N 1
ATOM 670 C CA . GLY A 1 84 ? -4.593 -6.727 -2.933 1.00 86.38 84 GLY A CA 1
ATOM 671 C C . GLY A 1 84 ? -5.962 -7.413 -2.898 1.00 86.38 84 GLY A C 1
ATOM 672 O O . GLY A 1 84 ? -6.563 -7.512 -1.830 1.00 86.38 84 GLY A O 1
ATOM 673 N N . ILE A 1 85 ? -6.422 -7.935 -4.038 1.00 88.56 85 ILE A N 1
ATOM 674 C CA . ILE A 1 85 ? -7.657 -8.726 -4.159 1.00 88.56 85 ILE A CA 1
ATOM 675 C C . ILE A 1 85 ? -7.552 -9.984 -3.300 1.00 88.56 85 ILE A C 1
ATOM 677 O O . ILE A 1 85 ? -8.435 -10.242 -2.492 1.00 88.56 85 ILE A O 1
ATOM 681 N N . PHE A 1 86 ? -6.445 -10.722 -3.394 1.00 86.00 86 PHE A N 1
ATOM 682 C CA . PHE A 1 86 ? -6.217 -11.922 -2.594 1.00 86.00 86 PHE A CA 1
ATOM 683 C C . PHE A 1 86 ? -6.295 -11.627 -1.090 1.00 86.00 86 PHE A C 1
ATOM 685 O O . PHE A 1 86 ? -6.986 -12.316 -0.344 1.00 86.00 86 PHE A O 1
ATOM 692 N N . MET A 1 87 ? -5.651 -10.559 -0.621 1.00 83.19 87 MET A N 1
ATOM 693 C CA . MET A 1 87 ? -5.711 -10.186 0.795 1.00 83.19 87 MET A CA 1
ATOM 694 C C . MET A 1 87 ? -7.111 -9.725 1.232 1.00 83.19 87 MET A C 1
ATOM 696 O O . MET A 1 87 ? -7.522 -10.006 2.358 1.00 83.19 87 MET A O 1
ATOM 700 N N . ARG A 1 88 ? -7.853 -9.031 0.362 1.00 85.75 88 ARG A N 1
ATOM 701 C CA . ARG A 1 88 ? -9.223 -8.585 0.650 1.00 85.75 88 ARG A CA 1
ATOM 702 C C . ARG A 1 88 ? -10.201 -9.756 0.697 1.00 85.75 88 ARG A C 1
ATOM 704 O O . ARG A 1 88 ? -10.958 -9.866 1.654 1.00 85.75 88 ARG A O 1
ATOM 711 N N . ASP A 1 89 ? -10.159 -10.618 -0.314 1.00 85.88 89 ASP A N 1
ATOM 712 C CA . ASP A 1 89 ? -11.226 -11.58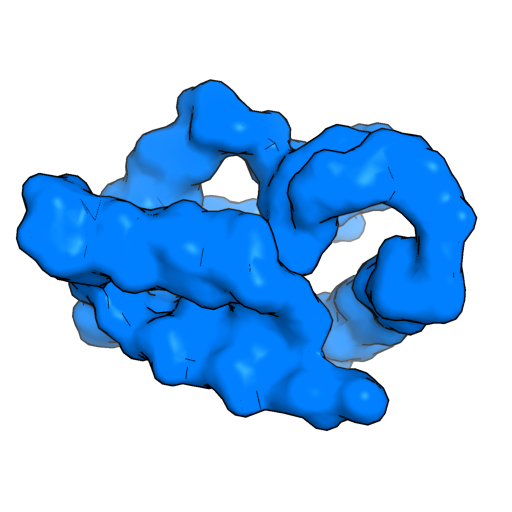0 -0.598 1.00 85.88 89 ASP A CA 1
ATOM 713 C C . ASP A 1 89 ? -10.913 -12.970 -0.027 1.00 85.88 89 ASP A C 1
ATOM 715 O O . ASP A 1 89 ? -11.808 -13.626 0.502 1.00 85.88 89 ASP A O 1
ATOM 719 N N . VAL A 1 90 ? -9.642 -13.395 -0.035 1.00 84.75 90 VAL A N 1
ATOM 720 C CA . VAL A 1 90 ? -9.218 -14.686 0.542 1.00 84.75 90 VAL A CA 1
ATOM 721 C C . VAL A 1 90 ? -8.877 -14.542 2.021 1.00 84.75 90 VAL A C 1
ATOM 723 O O . VAL A 1 90 ? -9.393 -15.285 2.851 1.00 84.75 90 VAL A O 1
ATOM 726 N N . LEU A 1 91 ? -8.048 -13.557 2.385 1.00 80.75 91 LEU A N 1
ATOM 727 C CA . LEU A 1 91 ? -7.638 -13.353 3.784 1.00 80.75 91 LEU A CA 1
ATOM 728 C C . LEU A 1 91 ? -8.631 -12.506 4.600 1.00 80.75 91 LEU A C 1
ATOM 730 O O . LEU A 1 91 ? -8.393 -12.270 5.786 1.00 80.75 91 LEU A O 1
ATOM 734 N N . ARG A 1 92 ? -9.728 -12.038 3.981 1.00 80.94 92 ARG A N 1
ATOM 735 C CA . ARG A 1 92 ? -10.782 -11.206 4.601 1.00 80.94 92 ARG A CA 1
ATOM 736 C C . ARG A 1 92 ? -10.236 -9.999 5.373 1.00 80.94 92 ARG A C 1
ATOM 738 O O . ARG A 1 92 ? -10.792 -9.578 6.390 1.00 80.94 92 ARG A O 1
ATOM 745 N N . MET A 1 93 ? -9.122 -9.434 4.909 1.00 81.38 93 MET A N 1
ATOM 746 C CA . MET A 1 93 ? -8.490 -8.296 5.567 1.00 81.38 93 MET A CA 1
ATOM 747 C C . MET A 1 93 ? -9.308 -7.020 5.344 1.00 81.38 93 MET A C 1
ATOM 749 O O . MET A 1 93 ? -9.835 -6.778 4.258 1.00 81.38 93 MET A O 1
ATOM 753 N N . LYS A 1 94 ? -9.366 -6.148 6.361 1.00 82.12 94 LYS A N 1
ATOM 754 C CA . LYS A 1 94 ? -10.026 -4.832 6.274 1.00 82.12 94 LYS A CA 1
ATOM 755 C C . LYS A 1 94 ? -9.186 -3.853 5.449 1.00 82.12 94 LYS A C 1
ATOM 757 O O . LYS A 1 94 ? -8.539 -2.955 5.993 1.00 82.12 94 LYS A O 1
ATOM 762 N N . LEU A 1 95 ? -9.191 -4.027 4.132 1.00 84.69 95 LEU A N 1
ATOM 763 C CA . LEU A 1 95 ? -8.488 -3.160 3.195 1.00 84.69 95 LEU A CA 1
ATOM 764 C C . LEU A 1 95 ? -9.390 -2.696 2.048 1.00 84.69 95 LEU A C 1
ATOM 766 O O . LEU A 1 95 ? -10.303 -3.400 1.622 1.00 84.69 95 LEU A O 1
ATOM 770 N N . ARG A 1 96 ? -9.122 -1.491 1.548 1.00 87.06 96 ARG A N 1
ATOM 771 C CA . ARG A 1 96 ? -9.699 -0.943 0.321 1.00 87.06 96 ARG A CA 1
ATOM 772 C C . ARG A 1 96 ? -8.622 -0.897 -0.745 1.00 87.06 96 ARG A C 1
ATOM 774 O O . ARG A 1 96 ? -7.563 -0.315 -0.527 1.00 87.06 96 ARG A O 1
ATOM 781 N N . LEU A 1 97 ? -8.906 -1.511 -1.883 1.00 87.75 97 LEU A N 1
ATOM 782 C CA . LEU A 1 97 ? -8.007 -1.528 -3.022 1.00 87.75 97 LEU A CA 1
ATOM 783 C C . LEU A 1 97 ? -8.220 -0.279 -3.875 1.00 87.75 97 LEU A C 1
ATOM 785 O O . LEU A 1 97 ? -9.338 -0.009 -4.300 1.00 87.75 97 LEU A O 1
ATOM 789 N N . VAL A 1 98 ? -7.143 0.458 -4.122 1.00 90.12 98 VAL A N 1
ATOM 790 C CA . VAL A 1 98 ? -7.091 1.574 -5.065 1.00 90.12 98 VAL A CA 1
ATOM 791 C C . VAL A 1 98 ? -6.110 1.182 -6.153 1.00 90.12 98 VAL A C 1
ATOM 793 O O . VAL A 1 98 ? -4.955 0.873 -5.864 1.00 90.12 98 VAL A O 1
ATOM 796 N N . PHE A 1 99 ? -6.581 1.158 -7.393 1.00 86.94 99 PHE A N 1
ATOM 797 C CA . PHE A 1 99 ? -5.743 0.908 -8.553 1.00 86.94 99 PHE A CA 1
ATOM 798 C C . PHE A 1 99 ? -5.572 2.206 -9.328 1.00 86.94 99 PHE A C 1
ATOM 800 O O . PHE A 1 99 ? -6.556 2.823 -9.730 1.00 86.94 99 PHE A O 1
ATOM 807 N N . THR A 1 100 ? -4.321 2.597 -9.542 1.00 82.19 100 THR A N 1
ATOM 808 C CA . THR A 1 100 ? -3.991 3.787 -10.324 1.00 82.19 100 THR A CA 1
ATOM 809 C C . THR A 1 100 ? -3.149 3.353 -11.508 1.00 82.19 100 THR A C 1
ATOM 811 O O . THR A 1 100 ? -1.956 3.074 -11.342 1.00 82.19 100 THR A O 1
ATOM 814 N N . SER A 1 101 ? -3.770 3.304 -12.688 1.00 71.12 101 SER A N 1
ATOM 815 C CA . SER A 1 101 ? -3.050 3.105 -13.946 1.00 71.12 101 SER A CA 1
ATOM 816 C C . SER A 1 101 ? -2.128 4.298 -14.198 1.00 71.12 101 SER A C 1
ATOM 818 O O . SER A 1 101 ? -2.495 5.436 -13.903 1.00 71.12 101 SER A O 1
ATOM 820 N N . ALA A 1 102 ? -0.914 4.025 -14.671 1.00 58.62 102 ALA A N 1
ATOM 821 C CA . ALA A 1 102 ? 0.004 5.033 -15.195 1.00 58.62 102 ALA A CA 1
ATOM 822 C C . ALA A 1 102 ? -0.087 5.056 -16.718 1.00 58.62 102 ALA A C 1
ATOM 824 O O . ALA A 1 102 ? -0.407 3.979 -17.274 1.00 58.62 102 ALA A O 1
#

pLDDT: mean 73.21, std 12.46, range [45.16, 90.12]

Secondary structure (DSSP, 8-state):
-PPPGGG--EEEE---SS--HHHHHHHHHHHHHHHTT--EEEESSSS-SSS-EE-GGGHHHHTT--SSSSEEEEESSHHHHHHHHIIIIIS--SEEEEE---

Foldseek 3Di:
DAQDLQAAQEEEEDADQDDDPVNVCCQPCVVVVVVVPHNYAYEYHNHDPDDHHQYPVCVVVSQPHYPDQAHEQEDADPVSQVVVCCCCPVVVTRYDYHYDYD

Organism: NCBI:txid577589